Protein AF-0000000067837454 (afdb_homodimer)

Nearest PDB structures (foldseek):
  2ja3-assembly3_F  TM=5.832E-01  e=4.670E-01  Homo sapiens
  2ja3-assembly3_E  TM=5.713E-01  e=4.359E-01  Homo sapiens
  2ja3-assembly2_D  TM=5.853E-01  e=5.003E-01  Homo sapiens
  4noc-assembly1_A  TM=5.732E-01  e=1.144E+00  Kribbella flavida DSM 17836
  2ja3-assembly1_B  TM=4.450E-01  e=8.105E-01  Homo sapiens

pLDDT: mean 84.25, std 17.98, range [46.53, 98.88]

Sequence (170 aa):
MRTMAALEAKNRFGELLDTAQREPVMIEKHGRAVAVMLSAEEYKELEALKLASLRSEIRKGLDDIEAGRTVDGDEAFRALRERLAMRTMAALEAKNRFGELLDTAQREPVMIEKHGRAVAVMLSAEEYKELEALKLASLRSEIRKGLDDIEAGRTVDGDEAFRALRERLA

InterPro domains:
  IPR006442 Type II toxin-antitoxin system, antitoxin Phd/YefM [PF02604] (1-60)
  IPR036165 YefM-like superfamily [SSF143120] (1-76)
  IPR051405 phD/YefM antitoxin [PTHR33713] (1-77)

Secondary structure (DSSP, 8-state):
-EEEEHHHHHHTHHHHHHHHTTS-EEEEETTEEEEEEEEHHHHHHHHHHHHHHHHHHHHHHHHHHHHT-HHHHHHHHHHHHHHH-/-EEEEHHHHHHTHHHHHHHHTTS-EEEEETTEEEEEEEEHHHHHHHHHHHHHHHHHHHHHHHHHHHHT-HHHHHHHHHHHHHHH-

Structure (mmCIF, N/CA/C/O backbone):
data_AF-0000000067837454-model_v1
#
loop_
_entity.id
_entity.type
_entity.pdbx_description
1 polymer Antitoxin
#
loop_
_a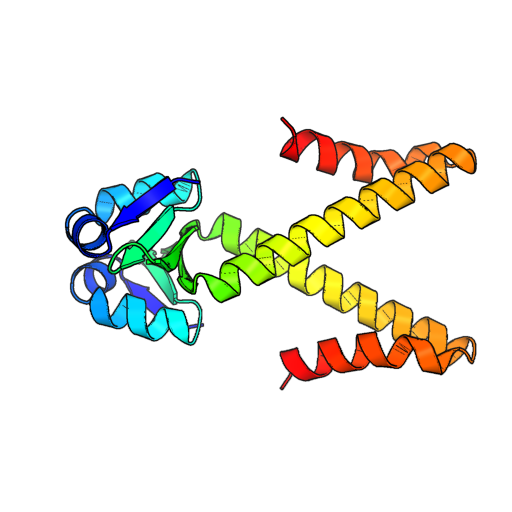tom_site.group_PDB
_atom_site.id
_atom_site.type_symbol
_atom_site.label_atom_id
_atom_site.label_alt_id
_atom_site.label_comp_id
_atom_site.label_asym_id
_atom_site.label_entity_id
_atom_site.label_seq_id
_atom_site.pdbx_PDB_ins_code
_atom_site.Cartn_x
_atom_site.Cartn_y
_atom_site.Cartn_z
_atom_site.occupancy
_atom_site.B_iso_or_equiv
_atom_site.auth_seq_id
_atom_site.auth_comp_id
_atom_site.auth_asym_id
_atom_site.auth_atom_id
_atom_site.pdbx_PDB_model_num
ATOM 1 N N . MET A 1 1 ? 5.395 -7.484 9.586 1 90.31 1 MET A N 1
ATOM 2 C CA . MET A 1 1 ? 5.277 -7.758 8.156 1 90.31 1 MET A CA 1
ATOM 3 C C . MET A 1 1 ? 5.895 -9.109 7.812 1 90.31 1 MET A C 1
ATOM 5 O O . MET A 1 1 ? 6.953 -9.469 8.336 1 90.31 1 MET A O 1
ATOM 9 N N . ARG A 1 2 ? 5.195 -9.898 6.965 1 96.19 2 ARG A N 1
ATOM 10 C CA . ARG A 1 2 ? 5.672 -11.195 6.504 1 96.19 2 ARG A CA 1
ATOM 11 C C . ARG A 1 2 ? 6.441 -11.062 5.191 1 96.19 2 ARG A C 1
ATOM 13 O O . ARG A 1 2 ? 6.168 -10.164 4.395 1 96.19 2 ARG A O 1
ATOM 20 N N . THR A 1 3 ? 7.43 -12.078 5.051 1 98.25 3 THR A N 1
ATOM 21 C CA . THR A 1 3 ? 8.219 -12.062 3.826 1 98.25 3 THR A CA 1
ATOM 22 C C . THR A 1 3 ? 8.188 -13.43 3.145 1 98.25 3 THR A C 1
ATOM 24 O O . THR A 1 3 ? 8.281 -14.461 3.809 1 98.25 3 THR A O 1
ATOM 27 N N . MET A 1 4 ? 8.047 -13.398 1.835 1 98.44 4 MET A N 1
ATOM 28 C CA . MET A 1 4 ? 8.094 -14.602 1.017 1 98.44 4 MET A CA 1
ATOM 29 C C . MET A 1 4 ? 9.008 -14.406 -0.19 1 98.44 4 MET A C 1
ATOM 31 O O . MET A 1 4 ? 9.031 -13.328 -0.785 1 98.44 4 MET A O 1
ATOM 35 N N . ALA A 1 5 ? 9.727 -15.484 -0.515 1 98.56 5 ALA A N 1
ATOM 36 C CA . ALA A 1 5 ? 10.414 -15.477 -1.804 1 98.56 5 ALA A CA 1
ATOM 37 C C . ALA A 1 5 ? 9.414 -15.508 -2.959 1 98.56 5 ALA A C 1
ATOM 39 O O . ALA A 1 5 ? 8.336 -16.094 -2.838 1 98.56 5 ALA A O 1
ATOM 40 N N . ALA A 1 6 ? 9.812 -14.883 -4.027 1 98.25 6 ALA A N 1
ATOM 41 C CA . ALA A 1 6 ? 8.93 -14.789 -5.188 1 98.25 6 ALA A CA 1
ATOM 42 C C . ALA A 1 6 ? 8.445 -16.172 -5.625 1 98.25 6 ALA A C 1
ATOM 44 O O . ALA A 1 6 ? 7.262 -16.344 -5.914 1 98.25 6 ALA A O 1
ATOM 45 N N . LEU A 1 7 ? 9.352 -17.156 -5.684 1 97.19 7 LEU A N 1
ATOM 46 C CA . LEU A 1 7 ? 9 -18.516 -6.109 1 97.19 7 LEU A CA 1
ATOM 47 C C . LEU A 1 7 ? 8.016 -19.141 -5.133 1 97.19 7 LEU A C 1
ATOM 49 O O . LEU A 1 7 ? 7.047 -19.797 -5.551 1 97.19 7 LEU A O 1
ATOM 53 N N . GLU A 1 8 ? 8.234 -18.984 -3.902 1 98.12 8 GLU A N 1
ATOM 54 C CA . GLU A 1 8 ? 7.324 -19.484 -2.877 1 98.12 8 GLU A CA 1
ATOM 55 C C . GLU A 1 8 ? 5.949 -18.828 -2.992 1 98.12 8 GLU A C 1
ATOM 57 O O . GLU A 1 8 ? 4.926 -19.516 -2.9 1 98.12 8 GLU A O 1
ATOM 62 N N . ALA A 1 9 ? 5.941 -17.562 -3.162 1 98.56 9 ALA A N 1
ATOM 63 C CA . ALA A 1 9 ? 4.699 -16.812 -3.309 1 98.56 9 ALA A CA 1
ATOM 64 C C . ALA A 1 9 ? 3.885 -17.312 -4.492 1 98.56 9 ALA A C 1
ATOM 66 O O . ALA A 1 9 ? 2.666 -17.484 -4.391 1 98.56 9 ALA A O 1
ATOM 67 N N . LYS A 1 10 ? 4.566 -17.5 -5.57 1 97.44 10 LYS A N 1
ATOM 68 C CA . LYS A 1 10 ? 3.924 -18.047 -6.762 1 97.44 10 LYS A CA 1
ATOM 69 C C . LYS A 1 10 ? 3.314 -19.422 -6.48 1 97.44 10 LYS A C 1
ATOM 71 O O . LYS A 1 10 ? 2.156 -19.672 -6.82 1 97.44 10 LYS A O 1
ATOM 76 N N . ASN A 1 11 ? 4.09 -20.266 -5.848 1 97.94 11 ASN A N 1
ATOM 77 C CA . ASN A 1 11 ? 3.686 -21.656 -5.637 1 97.94 11 ASN A CA 1
ATOM 78 C C . ASN A 1 11 ? 2.625 -21.766 -4.543 1 97.94 11 ASN A C 1
ATOM 80 O O . ASN A 1 11 ? 1.871 -22.734 -4.504 1 97.94 11 ASN A O 1
ATOM 84 N N . ARG A 1 12 ? 2.637 -20.828 -3.699 1 98.12 12 ARG A N 1
ATOM 85 C CA . ARG A 1 12 ? 1.666 -20.797 -2.609 1 98.12 12 ARG A CA 1
ATOM 86 C C . ARG A 1 12 ? 0.811 -19.531 -2.674 1 98.12 12 ARG A C 1
ATOM 88 O O . ARG A 1 12 ? 0.637 -18.844 -1.669 1 98.12 12 ARG A O 1
ATOM 95 N N . PHE A 1 13 ? 0.301 -19.312 -3.768 1 98.31 13 PHE A N 1
ATOM 96 C CA . PHE A 1 13 ? -0.398 -18.062 -4.043 1 98.31 13 PHE A CA 1
ATOM 97 C C . PHE A 1 13 ? -1.631 -17.922 -3.158 1 98.31 13 PHE A C 1
ATOM 99 O O . PHE A 1 13 ? -1.947 -16.828 -2.689 1 98.31 13 PHE A O 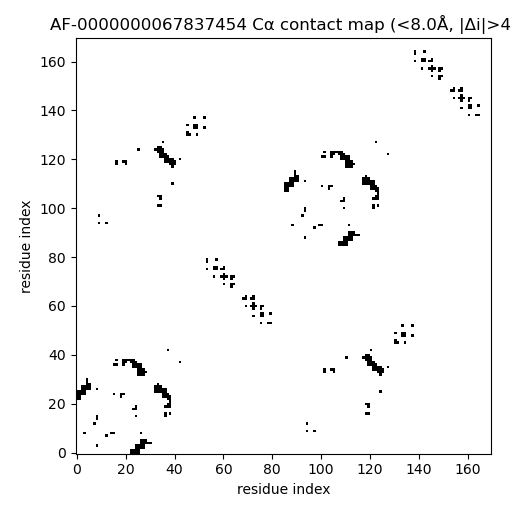1
ATOM 106 N N . GLY A 1 14 ? -2.338 -18.953 -2.996 1 97.88 14 GLY A N 1
ATOM 107 C CA . GLY A 1 14 ? -3.482 -18.922 -2.1 1 97.88 14 GLY A CA 1
ATOM 108 C C . GLY A 1 14 ? -3.123 -18.5 -0.69 1 97.88 14 GLY A C 1
ATOM 109 O O . GLY A 1 14 ? -3.82 -17.672 -0.089 1 97.88 14 GLY A O 1
ATOM 110 N N . GLU A 1 15 ? -2.094 -19.078 -0.174 1 98.25 15 GLU A N 1
ATOM 111 C CA . GLU A 1 15 ? -1.59 -18.703 1.144 1 98.25 15 GLU A CA 1
ATOM 112 C C . GLU A 1 15 ? -1.155 -17.25 1.173 1 98.25 15 GLU A C 1
ATOM 114 O O . GLU A 1 15 ? -1.406 -16.547 2.15 1 98.25 15 GLU A O 1
ATOM 119 N N . LEU A 1 16 ? -0.511 -16.828 0.109 1 98.62 16 LEU A N 1
ATOM 120 C CA . LEU A 1 16 ? -0.117 -15.43 -0.03 1 98.62 16 LEU A CA 1
ATOM 121 C C . LEU A 1 16 ? -1.326 -14.508 0.093 1 98.62 16 LEU A C 1
ATOM 123 O O . LEU A 1 16 ? -1.31 -13.555 0.876 1 98.62 16 LEU A O 1
ATOM 127 N N . LEU A 1 17 ? -2.34 -14.828 -0.628 1 98.56 17 LEU A N 1
ATOM 128 C CA . LEU A 1 17 ? -3.555 -14.023 -0.619 1 98.56 17 LEU A CA 1
ATOM 129 C C . LEU A 1 17 ? -4.191 -14.016 0.767 1 98.56 17 LEU A C 1
ATOM 131 O O . LEU A 1 17 ? -4.621 -12.961 1.251 1 98.56 17 LEU A O 1
ATOM 135 N N . ASP A 1 18 ? -4.223 -15.172 1.38 1 98.12 18 ASP A N 1
ATOM 136 C CA . ASP A 1 18 ? -4.82 -15.281 2.707 1 98.12 18 ASP A CA 1
ATOM 137 C C . ASP A 1 18 ? -4.043 -14.453 3.727 1 98.12 18 ASP A C 1
ATOM 139 O O . ASP A 1 18 ? -4.637 -13.727 4.523 1 98.12 18 ASP A O 1
ATOM 143 N N . THR A 1 19 ? -2.762 -14.562 3.707 1 98.5 19 THR A N 1
ATOM 144 C CA . THR A 1 19 ? -1.905 -13.828 4.637 1 98.5 19 THR A CA 1
ATOM 145 C C . THR A 1 19 ? -2.031 -12.328 4.418 1 98.5 19 THR A C 1
ATOM 147 O O . THR A 1 19 ? -2.082 -11.555 5.383 1 98.5 19 THR A O 1
ATOM 150 N N . ALA A 1 20 ? -2.154 -11.898 3.203 1 98.62 20 ALA A N 1
ATOM 151 C CA . ALA A 1 20 ? -2.24 -10.492 2.838 1 98.62 20 ALA A CA 1
ATOM 152 C C . ALA A 1 20 ? -3.502 -9.852 3.412 1 98.62 20 ALA A C 1
ATOM 154 O O . ALA A 1 20 ? -3.58 -8.625 3.541 1 98.62 20 ALA A O 1
ATOM 155 N N . GLN A 1 21 ? -4.523 -10.703 3.742 1 98.31 21 GLN A N 1
ATOM 156 C CA . GLN A 1 21 ? -5.746 -10.164 4.328 1 98.31 21 GLN A CA 1
ATOM 157 C C . GLN A 1 21 ? -5.508 -9.695 5.762 1 98.31 21 GLN A C 1
ATOM 159 O O . GLN A 1 21 ? -6.242 -8.844 6.27 1 98.31 21 GLN A O 1
ATOM 164 N N . ARG A 1 22 ? -4.5 -10.25 6.309 1 97.5 22 ARG A N 1
ATOM 165 C CA . ARG A 1 22 ? -4.266 -9.969 7.723 1 97.5 22 ARG A CA 1
ATOM 166 C C . ARG A 1 22 ? -3.121 -8.977 7.902 1 97.5 22 ARG A C 1
ATOM 168 O O . ARG A 1 22 ? -3.123 -8.188 8.852 1 97.5 22 ARG A O 1
ATOM 175 N N . GLU A 1 23 ? -2.162 -9.148 7.039 1 97.88 23 GLU A N 1
ATOM 176 C CA . GLU A 1 23 ? -0.999 -8.266 7.109 1 97.88 23 GLU A CA 1
ATOM 177 C C . GLU A 1 23 ? -0.298 -8.172 5.758 1 97.88 23 GLU A C 1
ATOM 179 O O . GLU A 1 23 ? -0.381 -9.094 4.941 1 97.88 23 GLU A O 1
ATOM 184 N N . PRO A 1 24 ? 0.434 -7.094 5.496 1 98.5 24 PRO A N 1
ATOM 185 C CA . PRO A 1 24 ? 1.218 -7.008 4.262 1 98.5 24 PRO A CA 1
ATOM 186 C C . PRO A 1 24 ? 2.271 -8.109 4.152 1 98.5 24 PRO A C 1
ATOM 188 O O . PRO A 1 2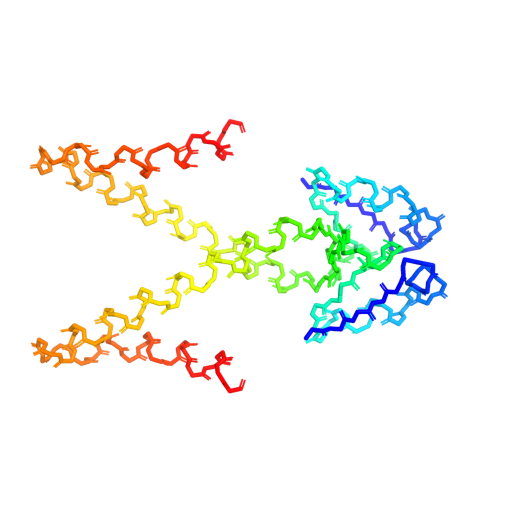4 ? 2.883 -8.484 5.156 1 98.5 24 PRO A O 1
ATOM 191 N N . VAL A 1 25 ? 2.445 -8.586 2.92 1 98.88 25 VAL A N 1
ATOM 192 C CA . VAL A 1 25 ? 3.463 -9.602 2.67 1 98.88 25 VAL A CA 1
ATOM 193 C C . VAL A 1 25 ? 4.496 -9.07 1.683 1 98.88 25 VAL A C 1
ATOM 195 O O . VAL A 1 25 ? 4.152 -8.68 0.565 1 98.88 25 VAL A O 1
ATOM 198 N N . MET A 1 26 ? 5.719 -9.078 2.123 1 98.88 26 MET A N 1
ATOM 199 C CA . MET A 1 26 ? 6.832 -8.656 1.272 1 98.88 26 MET A CA 1
ATOM 200 C C . MET A 1 26 ? 7.309 -9.812 0.394 1 98.88 26 MET A C 1
ATOM 202 O O . MET A 1 26 ? 7.531 -10.914 0.884 1 98.88 26 MET A O 1
ATOM 206 N N . ILE A 1 27 ? 7.371 -9.562 -0.835 1 98.81 27 ILE A N 1
ATOM 207 C CA . ILE A 1 27 ? 7.867 -10.539 -1.799 1 98.81 27 ILE A CA 1
ATOM 208 C C . ILE A 1 27 ? 9.312 -10.203 -2.17 1 98.81 27 ILE A C 1
ATOM 210 O O . ILE A 1 27 ? 9.617 -9.07 -2.549 1 98.81 27 ILE A O 1
ATOM 214 N N . GLU A 1 28 ? 10.164 -11.227 -2.125 1 98.75 28 GLU A N 1
ATOM 215 C CA . GLU A 1 28 ? 11.578 -11 -2.379 1 98.75 28 GLU A CA 1
ATOM 216 C C . GLU A 1 28 ? 12.07 -11.844 -3.555 1 98.75 28 GLU A C 1
ATOM 218 O O . GLU A 1 28 ? 11.594 -12.961 -3.768 1 98.75 28 GLU A O 1
ATOM 223 N N . LYS A 1 29 ? 12.977 -11.25 -4.34 1 97.81 29 LYS A N 1
ATOM 224 C CA . LYS A 1 29 ? 13.805 -11.953 -5.316 1 97.81 29 LYS A CA 1
ATOM 225 C C . LYS A 1 29 ? 15.289 -11.867 -4.949 1 97.81 29 LYS A C 1
ATOM 227 O O . LYS A 1 29 ? 15.82 -10.773 -4.773 1 97.81 29 LYS A O 1
ATOM 232 N N . HIS A 1 30 ? 15.891 -12.984 -4.773 1 96.25 30 HIS A N 1
ATOM 233 C CA . HIS A 1 30 ? 17.297 -13.055 -4.422 1 96.25 30 HIS A CA 1
ATOM 234 C C . HIS A 1 30 ? 17.594 -12.258 -3.152 1 96.25 30 HIS A C 1
ATOM 236 O O . HIS A 1 30 ? 18.562 -11.492 -3.1 1 96.25 30 HIS A O 1
ATOM 242 N N . GLY A 1 31 ? 16.641 -12.289 -2.281 1 95.62 31 GLY A N 1
ATOM 243 C CA . GLY A 1 31 ? 16.828 -11.688 -0.971 1 95.62 31 GLY A CA 1
ATOM 244 C C . GLY A 1 31 ? 16.547 -10.203 -0.947 1 95.62 31 GLY A C 1
ATOM 245 O O . GLY A 1 31 ? 16.75 -9.539 0.069 1 95.62 31 GLY A O 1
ATOM 246 N N . ARG A 1 32 ? 15.984 -9.727 -2.039 1 97.44 32 ARG A N 1
ATOM 247 C CA . ARG A 1 32 ? 15.664 -8.305 -2.125 1 97.44 32 ARG A CA 1
ATOM 248 C C . ARG A 1 32 ? 14.156 -8.086 -2.262 1 97.44 32 ARG A C 1
ATOM 250 O O . ARG A 1 32 ? 13.492 -8.789 -3.031 1 97.44 32 ARG A O 1
ATOM 257 N N . ALA A 1 33 ? 13.711 -7.156 -1.577 1 98.19 33 ALA A N 1
ATOM 258 C CA . ALA A 1 33 ? 12.289 -6.824 -1.644 1 98.19 33 ALA A CA 1
ATOM 259 C C . ALA A 1 33 ?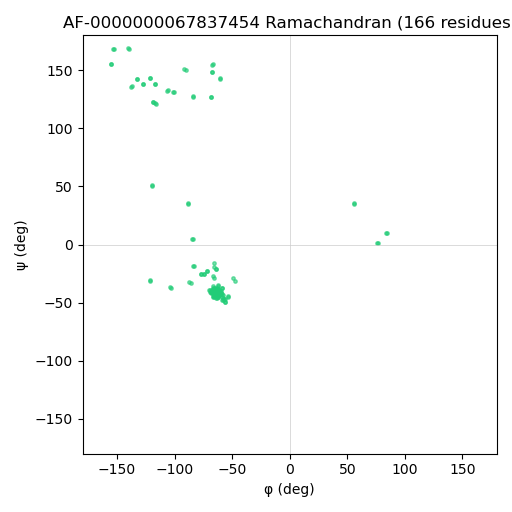 11.922 -6.246 -3.008 1 98.19 33 ALA A C 1
ATOM 261 O O . ALA A 1 33 ? 12.5 -5.246 -3.439 1 98.19 33 ALA A O 1
ATOM 262 N N . VAL A 1 34 ? 10.992 -6.789 -3.59 1 98.38 34 VAL A N 1
ATOM 263 C CA . VAL A 1 34 ? 10.648 -6.297 -4.922 1 98.38 34 VAL A CA 1
ATOM 264 C C . VAL A 1 34 ? 9.195 -5.82 -4.934 1 98.38 34 VAL A C 1
ATOM 266 O O . VAL A 1 34 ? 8.859 -4.871 -5.645 1 98.38 34 VAL A O 1
ATOM 269 N N . ALA A 1 35 ? 8.352 -6.449 -4.117 1 98.88 35 ALA A N 1
ATOM 270 C CA . ALA A 1 35 ? 6.93 -6.113 -4.145 1 98.88 35 ALA A CA 1
ATOM 271 C C . ALA A 1 35 ? 6.277 -6.387 -2.791 1 98.88 35 ALA A C 1
ATOM 273 O O . ALA A 1 35 ? 6.887 -7.008 -1.916 1 98.88 35 ALA A O 1
ATOM 274 N N . VAL A 1 36 ? 5.07 -5.906 -2.625 1 98.88 36 VAL A N 1
ATOM 275 C CA . VAL A 1 36 ? 4.258 -6.152 -1.435 1 98.88 36 VAL A CA 1
ATOM 276 C C . VAL A 1 36 ? 2.818 -6.449 -1.843 1 98.88 36 VAL A C 1
ATOM 278 O O . VAL A 1 36 ? 2.266 -5.785 -2.723 1 98.88 36 VAL A O 1
ATOM 281 N N . MET A 1 37 ? 2.293 -7.395 -1.236 1 98.88 37 MET A N 1
ATOM 282 C CA . MET A 1 37 ? 0.868 -7.688 -1.359 1 98.88 37 MET A CA 1
ATOM 283 C C . MET A 1 37 ? 0.12 -7.289 -0.091 1 98.88 37 MET A C 1
ATOM 285 O O . MET A 1 37 ? 0.551 -7.613 1.017 1 98.88 37 MET A O 1
ATOM 289 N N . LEU A 1 38 ? -0.929 -6.629 -0.232 1 98.5 38 LEU A N 1
ATOM 290 C CA . LEU A 1 38 ? -1.785 -6.312 0.905 1 98.5 38 LEU A CA 1
ATOM 291 C C . LEU A 1 38 ? -3.258 -6.438 0.528 1 98.5 38 LEU A C 1
ATOM 293 O O . LEU A 1 38 ? -3.592 -6.582 -0.65 1 98.5 38 LEU A O 1
ATOM 297 N N . SER A 1 39 ? -4.09 -6.406 1.486 1 98.75 39 SER A N 1
ATOM 298 C CA . SER A 1 39 ? -5.52 -6.504 1.218 1 98.75 39 SER A CA 1
ATOM 299 C C . SER A 1 39 ? -6.023 -5.281 0.457 1 98.75 39 SER A C 1
ATOM 301 O O . SER A 1 39 ? -5.453 -4.195 0.567 1 98.75 39 SER A O 1
ATOM 303 N N . ALA A 1 40 ? -7.047 -5.461 -0.224 1 98.56 40 ALA A N 1
ATOM 304 C CA . ALA A 1 40 ? -7.68 -4.344 -0.916 1 98.56 40 ALA A CA 1
ATOM 305 C C . ALA A 1 40 ? -8.102 -3.256 0.071 1 98.56 40 ALA A C 1
ATOM 307 O O . ALA A 1 40 ? -7.965 -2.064 -0.215 1 98.56 40 ALA A O 1
ATOM 308 N N . GLU A 1 41 ? -8.555 -3.643 1.182 1 97.62 41 GLU A N 1
ATOM 309 C CA . GLU A 1 41 ? -9.023 -2.709 2.201 1 97.62 41 GLU A CA 1
ATOM 310 C C . GLU A 1 41 ? -7.867 -1.873 2.75 1 97.62 41 GLU A C 1
ATOM 312 O O . GLU A 1 41 ? -7.98 -0.652 2.871 1 97.62 41 GLU A O 1
ATOM 317 N N . GLU A 1 42 ? -6.801 -2.533 3.02 1 96.94 42 GLU A N 1
ATOM 318 C CA . GLU A 1 42 ? -5.641 -1.808 3.535 1 96.94 42 GLU A CA 1
ATOM 319 C C . GLU A 1 42 ? -5.102 -0.826 2.498 1 96.94 42 GLU A C 1
ATOM 321 O O . GLU A 1 42 ? -4.711 0.292 2.84 1 96.94 42 GLU A O 1
ATOM 326 N N . TYR A 1 43 ? -5.121 -1.235 1.331 1 97.88 43 TYR A N 1
ATOM 327 C CA . TYR A 1 43 ? -4.66 -0.346 0.271 1 97.88 43 TYR A CA 1
ATOM 328 C C . TYR A 1 43 ? -5.547 0.889 0.169 1 97.88 43 TYR A C 1
ATOM 330 O O . TYR A 1 43 ? -5.047 2.008 0.032 1 97.88 43 TYR A O 1
ATOM 338 N N . LYS A 1 44 ? -6.754 0.683 0.241 1 96.56 44 LYS A N 1
ATOM 339 C CA . LYS A 1 44 ? -7.707 1.786 0.195 1 96.56 44 LYS A CA 1
ATOM 340 C C . LYS A 1 44 ? -7.449 2.781 1.323 1 96.56 44 LYS A C 1
ATOM 342 O O . LYS A 1 44 ? -7.508 3.994 1.113 1 96.56 44 LYS A O 1
ATOM 347 N N . GLU A 1 45 ? -7.203 2.24 2.447 1 94.31 45 GLU A N 1
ATOM 348 C CA . GLU A 1 45 ? -6.914 3.09 3.598 1 94.31 45 GLU A CA 1
ATOM 349 C C . GLU A 1 45 ? -5.641 3.9 3.379 1 94.31 45 GLU A C 1
ATOM 351 O O . GLU A 1 45 ? -5.594 5.094 3.691 1 94.31 45 GLU A O 1
ATOM 356 N N . LEU A 1 46 ? -4.664 3.297 2.873 1 94.94 46 LEU A N 1
ATOM 357 C CA . LEU A 1 46 ? -3.4 3.979 2.609 1 94.94 46 LEU A CA 1
ATOM 358 C C . LEU A 1 46 ? -3.578 5.055 1.544 1 94.94 46 LEU A C 1
ATOM 360 O O . LEU A 1 46 ? -3.033 6.156 1.67 1 94.94 46 LEU A O 1
ATOM 364 N N . GLU A 1 47 ? -4.285 4.664 0.569 1 93.94 47 GLU A N 1
ATOM 365 C CA . GLU A 1 47 ? -4.555 5.629 -0.495 1 93.94 47 GLU A CA 1
ATOM 366 C C . GLU A 1 47 ? -5.34 6.828 0.029 1 93.94 47 GLU A C 1
ATOM 368 O O . GLU A 1 47 ? -5.09 7.965 -0.373 1 93.94 47 GLU A O 1
ATOM 373 N N . ALA A 1 48 ? -6.281 6.57 0.879 1 92.5 48 ALA A N 1
ATOM 374 C CA . ALA A 1 48 ? -7.078 7.641 1.474 1 92.5 48 ALA A CA 1
ATOM 375 C C . ALA A 1 48 ? -6.203 8.602 2.273 1 92.5 48 ALA A C 1
ATOM 377 O O . ALA A 1 48 ? -6.41 9.812 2.244 1 92.5 48 ALA A O 1
ATOM 378 N N . LEU A 1 49 ? -5.293 8.023 2.953 1 89.44 49 LEU A N 1
ATOM 379 C CA . LEU A 1 49 ? -4.367 8.836 3.73 1 89.44 49 LEU A CA 1
ATOM 380 C C . LEU A 1 49 ? -3.512 9.711 2.816 1 89.44 49 LEU A C 1
ATOM 382 O O . LEU A 1 49 ? -3.266 10.875 3.117 1 89.44 49 LEU A O 1
ATOM 386 N N . LYS A 1 50 ? -3.074 9.117 1.764 1 89.19 50 LYS A N 1
ATOM 387 C CA . LYS A 1 50 ? -2.289 9.867 0.787 1 89.19 50 LYS A CA 1
ATOM 388 C C . LYS A 1 50 ? -3.086 11.039 0.228 1 89.19 50 LYS A C 1
ATOM 390 O O . LYS A 1 50 ? -2.578 12.164 0.146 1 89.19 50 LYS A O 1
ATOM 395 N N . LEU A 1 51 ? -4.316 10.852 -0.054 1 88.69 51 LEU A N 1
ATOM 396 C CA . LEU A 1 51 ? -5.176 11.891 -0.613 1 88.69 51 LEU A CA 1
ATOM 397 C C . LEU A 1 51 ? -5.441 12.984 0.412 1 88.69 51 LEU A C 1
ATOM 399 O O . LEU A 1 51 ? -5.426 14.172 0.076 1 88.69 51 LEU A O 1
ATOM 403 N N . ALA A 1 52 ? -5.645 12.539 1.566 1 85.06 52 ALA A N 1
ATOM 404 C CA . ALA A 1 52 ? -5.871 13.5 2.639 1 85.06 52 ALA A CA 1
ATOM 405 C C . ALA A 1 52 ? -4.656 14.406 2.834 1 85.06 52 ALA A C 1
ATOM 407 O O . ALA A 1 52 ? -4.793 15.609 3.045 1 85.06 52 ALA A O 1
ATOM 408 N N . SER A 1 53 ? -3.553 13.758 2.797 1 84.12 53 SER A N 1
ATOM 409 C CA . SER A 1 53 ? -2.316 14.523 2.941 1 84.12 53 SER A CA 1
ATOM 410 C C . SER A 1 53 ? -2.162 15.539 1.818 1 84.12 53 SER A C 1
ATOM 412 O O . SER A 1 53 ? -1.782 16.688 2.064 1 84.12 53 SER A O 1
ATOM 414 N N . LEU A 1 54 ? -2.486 15.148 0.7 1 82.69 54 LEU A N 1
ATOM 415 C CA . LEU A 1 54 ? -2.393 16.031 -0.46 1 82.69 54 LEU A CA 1
ATOM 416 C C . LEU A 1 54 ? -3.379 17.188 -0.345 1 82.69 54 LEU A C 1
ATOM 418 O O . LEU A 1 54 ? -3.043 18.328 -0.669 1 82.69 54 LEU A O 1
ATOM 422 N N . ARG A 1 55 ? -4.508 16.875 0.094 1 84.75 55 ARG A N 1
ATOM 423 C CA . ARG A 1 55 ? -5.531 17.891 0.282 1 84.75 55 ARG A CA 1
ATOM 424 C C . ARG A 1 55 ? -5.098 18.922 1.322 1 84.75 55 ARG A C 1
ATOM 426 O O . ARG A 1 55 ? -5.301 20.125 1.14 1 84.75 55 ARG A O 1
ATOM 433 N N . SER A 1 56 ? -4.559 18.438 2.354 1 82.5 56 SER A N 1
ATOM 434 C CA . SER A 1 56 ? -4.07 19.312 3.408 1 82.5 56 SER A CA 1
ATOM 435 C C . SER A 1 56 ? -2.961 20.219 2.893 1 82.5 56 SER A C 1
ATOM 437 O O . SER A 1 56 ? -2.92 21.406 3.227 1 82.5 56 SER A O 1
ATOM 439 N N . GLU A 1 57 ? -2.133 19.656 2.105 1 76.81 57 GLU A N 1
ATOM 440 C CA . GLU A 1 57 ? -1.044 20.438 1.528 1 76.81 57 GLU A CA 1
ATOM 441 C C . GLU A 1 57 ? -1.575 21.516 0.59 1 76.81 57 GLU A C 1
ATOM 443 O O . GLU A 1 57 ? -1.065 22.641 0.574 1 76.81 57 GLU A O 1
ATOM 448 N N . ILE A 1 58 ? -2.541 21.156 -0.128 1 80.94 58 ILE A N 1
ATOM 449 C CA . ILE A 1 58 ? -3.152 22.094 -1.055 1 80.94 58 ILE A CA 1
ATOM 450 C C . ILE A 1 58 ? -3.822 23.219 -0.273 1 80.94 58 ILE A C 1
ATOM 452 O O . ILE A 1 58 ? -3.652 24.406 -0.602 1 80.94 58 ILE A O 1
ATOM 456 N N . ARG A 1 59 ? -4.539 22.891 0.762 1 80.69 59 ARG A N 1
ATOM 457 C CA . ARG A 1 59 ? -5.215 23.875 1.598 1 80.69 59 ARG A CA 1
ATOM 458 C C . ARG A 1 59 ? -4.211 24.828 2.244 1 80.69 59 ARG A C 1
ATOM 460 O O . ARG A 1 59 ? -4.426 26.047 2.273 1 80.69 59 ARG A O 1
ATOM 467 N N . LYS A 1 60 ? -3.176 24.312 2.721 1 76.81 60 LYS A N 1
ATOM 468 C CA . LYS A 1 60 ? -2.125 25.141 3.316 1 76.81 60 LYS A CA 1
ATOM 469 C C . LYS A 1 60 ? -1.525 26.094 2.289 1 76.81 60 LYS A C 1
ATOM 471 O O . LYS A 1 60 ? -1.254 27.25 2.6 1 76.81 60 LYS A O 1
ATOM 476 N N . GLY A 1 61 ? -1.342 25.516 1.151 1 70.25 61 GLY A N 1
ATOM 477 C CA . GLY A 1 61 ? -0.837 26.359 0.079 1 70.25 61 GLY A CA 1
ATOM 478 C C . GLY A 1 61 ? -1.772 27.5 -0.273 1 70.25 61 GLY A C 1
ATOM 479 O O . GLY A 1 61 ? -1.328 28.641 -0.482 1 70.25 61 GLY A O 1
ATOM 480 N N . LEU A 1 62 ? -2.992 27.203 -0.313 1 76.5 62 LEU A N 1
ATOM 481 C CA . LEU A 1 62 ? -3.996 28.219 -0.606 1 76.5 62 LEU A CA 1
ATOM 482 C C . LEU A 1 62 ? -4.043 29.281 0.498 1 76.5 62 LEU A C 1
ATOM 484 O O . LEU A 1 62 ? -4.137 30.469 0.217 1 76.5 62 LEU A O 1
ATOM 488 N N . ASP A 1 63 ? -3.982 28.859 1.76 1 75.75 63 ASP A N 1
ATOM 489 C CA . ASP A 1 63 ? -3.967 29.75 2.908 1 75.75 63 ASP A CA 1
ATOM 490 C C . ASP A 1 63 ? -2.727 30.641 2.893 1 75.75 63 ASP A C 1
ATOM 492 O O . ASP A 1 63 ? -2.803 31.828 3.205 1 75.75 63 ASP A O 1
ATOM 496 N N . ASP A 1 64 ? -1.6 30.094 2.496 1 69.56 64 ASP A N 1
ATOM 497 C CA . ASP A 1 64 ? -0.351 30.844 2.434 1 69.56 64 ASP A CA 1
ATOM 498 C C . ASP A 1 64 ? -0.405 31.906 1.339 1 69.56 64 ASP A C 1
ATOM 500 O O . ASP A 1 64 ? 0.091 33.031 1.523 1 69.56 64 ASP A O 1
ATOM 504 N N . ILE A 1 65 ? -0.943 31.547 0.232 1 72.06 65 ILE A N 1
ATOM 505 C CA . ILE A 1 65 ? -1.103 32.5 -0.871 1 72.06 65 ILE A CA 1
ATOM 506 C C . ILE A 1 65 ? -1.99 33.656 -0.431 1 72.06 65 ILE A C 1
ATOM 508 O O . ILE A 1 65 ? -1.672 34.812 -0.687 1 72.06 65 ILE A O 1
ATOM 512 N N . GLU A 1 66 ? -3.01 33.344 0.241 1 75.69 66 GLU A N 1
ATOM 513 C CA . GLU A 1 66 ? -3.924 34.375 0.739 1 75.69 66 GLU A CA 1
ATOM 514 C C . GLU A 1 66 ? -3.25 35.25 1.788 1 75.69 66 GLU A C 1
ATOM 516 O O . GLU A 1 66 ? -3.471 36.469 1.823 1 75.69 66 GLU A O 1
ATOM 521 N N . ALA A 1 67 ? -2.385 34.594 2.602 1 79.56 67 ALA A N 1
ATOM 522 C CA . ALA A 1 67 ? -1.697 35.344 3.658 1 79.56 67 ALA A CA 1
ATOM 523 C C . ALA A 1 67 ? -0.44 36.031 3.125 1 79.56 67 ALA A C 1
ATOM 525 O O . ALA A 1 67 ? 0.212 36.781 3.84 1 79.56 67 ALA A O 1
ATOM 526 N N . GLY A 1 68 ? -0.197 35.938 1.789 1 65.56 68 GLY A N 1
ATOM 527 C CA . GLY A 1 68 ? 0.988 36.531 1.207 1 65.56 68 GLY A CA 1
ATOM 528 C C . GLY A 1 68 ? 2.258 35.75 1.479 1 65.56 68 GLY A C 1
ATOM 529 O O . GLY A 1 68 ? 3.363 36.281 1.306 1 65.56 68 GLY A O 1
ATOM 530 N N . ARG A 1 69 ? 2.211 34.562 2.197 1 60.88 69 ARG A N 1
ATOM 531 C CA . ARG A 1 69 ? 3.348 33.75 2.576 1 60.88 69 ARG A CA 1
ATOM 532 C C . ARG A 1 69 ? 3.686 32.719 1.478 1 60.88 69 ARG A C 1
ATOM 534 O O . ARG A 1 69 ? 3.262 31.578 1.533 1 60.88 69 ARG A O 1
ATOM 541 N N . THR A 1 70 ? 3.586 32.875 0.185 1 58.47 70 THR A N 1
ATOM 542 C CA . THR A 1 70 ? 3.674 32.062 -1.02 1 58.47 70 THR A CA 1
ATOM 543 C C . THR A 1 70 ? 4.914 31.172 -0.979 1 58.47 70 THR A C 1
ATOM 545 O O . THR A 1 70 ? 4.895 30.062 -1.495 1 58.47 70 THR A O 1
ATOM 548 N N . VAL A 1 71 ? 5.984 31.562 -0.369 1 54.03 71 VAL A N 1
ATOM 549 C CA . VAL A 1 71 ? 7.234 30.859 -0.601 1 54.03 71 VAL A CA 1
ATOM 550 C C . VAL A 1 71 ? 7.117 29.422 -0.075 1 54.03 71 VAL A C 1
ATOM 552 O O . VAL A 1 71 ? 7.605 28.484 -0.705 1 54.03 71 VAL A O 1
ATOM 555 N N . ASP A 1 72 ? 6.613 29.328 0.987 1 50.81 72 ASP A N 1
ATOM 556 C CA . ASP A 1 72 ? 6.637 28.016 1.61 1 50.81 72 ASP A CA 1
ATOM 557 C C . ASP A 1 72 ? 5.586 27.094 0.99 1 50.81 72 ASP A C 1
ATOM 559 O O . ASP A 1 72 ? 5.773 25.875 0.936 1 50.81 72 ASP A O 1
ATOM 563 N N . GLY A 1 73 ? 4.551 27.5 0.434 1 52.75 73 GLY A N 1
ATOM 564 C CA . GLY A 1 73 ? 3.467 26.781 -0.217 1 52.75 73 GLY A CA 1
ATOM 565 C C . GLY A 1 73 ? 3.902 26.062 -1.482 1 52.75 73 GLY A C 1
ATOM 566 O O . GLY A 1 73 ? 3.189 25.203 -1.989 1 52.75 73 GLY A O 1
ATOM 567 N N . ASP A 1 74 ? 5 26.391 -1.982 1 52.41 74 ASP A N 1
ATOM 568 C CA . ASP A 1 74 ? 5.527 25.844 -3.227 1 52.41 74 ASP A CA 1
ATOM 569 C C . ASP A 1 74 ? 5.75 24.328 -3.107 1 52.41 74 ASP A C 1
ATOM 571 O O . ASP A 1 74 ? 5.527 23.594 -4.066 1 52.41 74 ASP A O 1
ATOM 575 N N . GLU A 1 75 ? 6.102 23.984 -2.021 1 51.69 75 GLU A N 1
ATOM 576 C CA . GLU A 1 75 ? 6.367 22.562 -1.903 1 51.69 75 GLU A CA 1
ATOM 577 C C . GLU A 1 75 ? 5.078 21.75 -1.979 1 51.69 75 GLU A C 1
ATOM 579 O O . GLU A 1 75 ? 5.043 20.688 -2.596 1 51.69 75 GLU A O 1
ATOM 584 N N . ALA A 1 76 ? 4.031 22.281 -1.351 1 52.59 76 ALA A N 1
ATOM 585 C CA . ALA A 1 76 ? 2.744 21.594 -1.431 1 52.59 76 ALA A CA 1
ATOM 586 C C . ALA A 1 76 ? 2.223 21.562 -2.863 1 52.59 76 ALA A C 1
ATOM 588 O O . ALA A 1 76 ? 1.692 20.547 -3.32 1 52.59 76 ALA A O 1
ATOM 589 N N . PHE A 1 77 ? 2.395 22.625 -3.582 1 53.66 77 PHE A N 1
ATOM 590 C CA . PHE A 1 77 ? 1.953 22.703 -4.969 1 53.66 77 PHE A CA 1
ATOM 591 C C . PHE A 1 77 ? 2.725 21.719 -5.84 1 53.66 77 PHE A C 1
ATOM 593 O O . PHE A 1 77 ? 2.148 21.078 -6.719 1 53.66 77 PHE A O 1
ATOM 600 N N . ARG A 1 78 ? 3.986 21.594 -5.594 1 51.38 78 ARG A N 1
ATOM 601 C CA . ARG A 1 78 ? 4.805 20.672 -6.363 1 51.38 78 ARG A CA 1
ATOM 602 C C . ARG A 1 78 ? 4.324 19.234 -6.176 1 51.38 78 ARG A C 1
ATOM 604 O O . ARG A 1 78 ? 4.23 18.469 -7.141 1 51.38 78 ARG A O 1
ATOM 611 N N . ALA A 1 79 ? 3.961 18.844 -5.039 1 47.66 79 ALA A N 1
ATOM 612 C CA . ALA A 1 79 ? 3.484 17.484 -4.746 1 47.66 79 ALA A CA 1
ATOM 613 C C . ALA A 1 79 ? 2.168 17.203 -5.465 1 47.66 79 ALA A C 1
ATOM 615 O O . ALA A 1 79 ? 1.965 16.109 -5.992 1 47.66 79 ALA A O 1
ATOM 616 N N . LEU A 1 80 ? 1.276 18.188 -5.562 1 54.06 80 LEU A N 1
ATOM 617 C CA . LEU A 1 80 ? 0.007 18.047 -6.273 1 54.06 80 LEU A CA 1
ATOM 618 C C . LEU A 1 80 ? 0.236 17.891 -7.77 1 54.06 80 LEU A C 1
ATOM 620 O O . LEU A 1 80 ? -0.416 17.062 -8.422 1 54.06 80 LEU A O 1
ATOM 624 N N . ARG A 1 81 ? 1.164 18.594 -8.289 1 52.12 81 ARG A N 1
ATOM 625 C CA . ARG A 1 81 ? 1.461 18.562 -9.711 1 52.12 81 ARG A CA 1
ATOM 626 C C . ARG A 1 81 ? 2.014 17.203 -10.125 1 52.12 81 ARG A C 1
ATOM 628 O O . ARG A 1 81 ? 1.682 16.688 -11.195 1 52.12 81 ARG A O 1
ATOM 635 N N . GLU A 1 82 ? 2.818 16.609 -9.414 1 49.12 82 GLU A N 1
ATOM 636 C CA . GLU A 1 82 ? 3.438 15.32 -9.695 1 49.12 82 GLU A CA 1
ATOM 637 C C . GLU A 1 82 ? 2.402 14.195 -9.703 1 49.12 82 GLU A C 1
ATOM 639 O O . GLU A 1 82 ? 2.541 13.219 -10.445 1 49.12 82 GLU A O 1
ATOM 644 N N . ARG A 1 83 ? 1.395 14.367 -8.977 1 46.53 83 ARG A N 1
ATOM 645 C CA . ARG A 1 83 ? 0.344 13.359 -8.914 1 46.53 83 ARG A CA 1
ATOM 646 C C . ARG A 1 83 ? -0.676 13.555 -10.031 1 46.53 83 ARG A C 1
ATOM 648 O O . ARG A 1 83 ? -1.282 12.594 -10.508 1 46.53 83 ARG A O 1
ATOM 655 N N . LEU A 1 84 ? -0.853 14.836 -10.359 1 46.84 84 LEU A N 1
ATOM 656 C CA . LEU A 1 84 ? -1.812 15.164 -11.414 1 46.84 84 LEU A CA 1
ATOM 657 C C . LEU A 1 84 ? -1.179 15.016 -12.789 1 46.84 84 LEU A C 1
ATOM 659 O O . LEU A 1 84 ? -1.886 14.867 -13.789 1 46.84 84 LEU A O 1
ATOM 663 N N . ALA A 1 85 ? 0.081 15.008 -12.828 1 51.75 85 ALA A N 1
ATOM 664 C CA . ALA A 1 85 ? 0.714 14.781 -14.117 1 51.75 85 ALA A CA 1
ATOM 665 C C . ALA A 1 85 ? 0.769 13.289 -14.445 1 51.75 85 ALA A C 1
ATOM 667 O O . ALA A 1 85 ? 0.799 12.453 -13.547 1 51.75 85 ALA A O 1
ATOM 668 N N . MET B 1 1 ? -5.043 2.111 -12.438 1 90.38 1 MET B N 1
ATOM 669 C CA . MET B 1 1 ? -4.762 0.865 -11.734 1 90.38 1 MET B CA 1
ATOM 670 C C . MET B 1 1 ? -5.168 -0.34 -12.578 1 90.38 1 MET B C 1
ATOM 672 O O . MET B 1 1 ? -6.215 -0.325 -13.227 1 90.38 1 MET B O 1
ATOM 676 N N . ARG B 1 2 ? -4.285 -1.369 -12.617 1 96.12 2 ARG B N 1
ATOM 677 C CA . ARG B 1 2 ? -4.551 -2.605 -13.344 1 96.12 2 ARG B CA 1
ATOM 678 C C . ARG B 1 2 ? -5.246 -3.627 -12.453 1 96.12 2 ARG B C 1
ATOM 680 O O . ARG B 1 2 ? -5.031 -3.646 -11.242 1 96.12 2 ARG B O 1
ATOM 687 N N . THR B 1 3 ? -6.094 -4.496 -13.195 1 98.25 3 THR B N 1
ATOM 688 C CA . THR B 1 3 ? -6.805 -5.531 -12.445 1 98.25 3 THR B CA 1
ATOM 689 C C . THR B 1 3 ? -6.555 -6.906 -13.062 1 98.25 3 THR B C 1
ATOM 691 O O . THR B 1 3 ? -6.559 -7.055 -14.281 1 98.25 3 THR B O 1
ATOM 694 N N . MET B 1 4 ? -6.348 -7.879 -12.195 1 98.44 4 MET B N 1
ATOM 695 C CA . MET B 1 4 ? -6.191 -9.266 -12.602 1 98.44 4 MET B CA 1
ATOM 696 C C . MET B 1 4 ? -7.043 -10.195 -11.742 1 98.44 4 MET B C 1
ATOM 698 O O . MET B 1 4 ? -7.172 -9.977 -10.531 1 98.44 4 MET B O 1
ATOM 702 N N . ALA B 1 5 ? -7.602 -11.211 -12.406 1 98.56 5 ALA B N 1
ATOM 703 C CA . ALA B 1 5 ? -8.203 -12.281 -11.617 1 98.56 5 ALA B CA 1
ATOM 704 C C . ALA B 1 5 ? -7.145 -13.062 -10.852 1 98.56 5 ALA B C 1
ATOM 706 O O . ALA B 1 5 ? -6.008 -13.203 -11.32 1 98.56 5 ALA B O 1
ATOM 707 N N . ALA B 1 6 ? -7.555 -13.547 -9.703 1 98.25 6 ALA B N 1
ATOM 708 C CA . ALA B 1 6 ? -6.621 -14.266 -8.844 1 98.25 6 ALA B CA 1
ATOM 709 C C . ALA B 1 6 ? -5.941 -15.406 -9.594 1 98.25 6 ALA B C 1
ATOM 711 O O . ALA B 1 6 ? -4.727 -15.594 -9.484 1 98.25 6 ALA B O 1
ATOM 712 N N . LEU B 1 7 ? -6.707 -16.203 -10.383 1 97.12 7 LEU B N 1
ATOM 713 C CA . LEU B 1 7 ? -6.16 -17.328 -11.133 1 97.12 7 LEU B CA 1
ATOM 714 C C . LEU B 1 7 ? -5.164 -16.844 -12.188 1 97.12 7 LEU B C 1
ATOM 716 O O . LEU B 1 7 ? -4.102 -17.453 -12.359 1 97.12 7 LEU B O 1
ATOM 720 N N . GLU B 1 8 ? -5.48 -15.82 -12.852 1 98.12 8 GLU B N 1
ATOM 721 C CA . GLU B 1 8 ? -4.582 -15.234 -13.836 1 98.12 8 GLU B CA 1
ATOM 722 C C . GLU B 1 8 ? -3.295 -14.742 -13.18 1 98.12 8 GLU B C 1
ATOM 724 O O . GLU B 1 8 ? -2.201 -14.961 -13.703 1 98.12 8 GLU B O 1
ATOM 729 N N . ALA B 1 9 ? -3.43 -14.07 -12.094 1 98.56 9 ALA B N 1
ATOM 730 C CA . ALA B 1 9 ? -2.287 -13.555 -11.352 1 98.56 9 ALA B CA 1
ATOM 731 C C . ALA B 1 9 ? -1.345 -14.68 -10.938 1 98.56 9 ALA B C 1
ATOM 733 O O . ALA B 1 9 ? -0.125 -14.562 -11.062 1 98.56 9 ALA B O 1
ATOM 734 N N . LYS B 1 10 ? -1.933 -15.711 -10.43 1 97.38 10 LYS B N 1
ATOM 735 C CA . LYS B 1 10 ? -1.156 -16.891 -10.055 1 97.38 10 LYS B CA 1
ATOM 736 C C . LYS B 1 10 ? -0.396 -17.453 -11.25 1 97.38 10 LYS B C 1
ATOM 738 O O . LYS B 1 10 ? 0.804 -17.719 -11.156 1 97.38 10 LYS B O 1
ATOM 743 N N . ASN B 1 11 ? -1.103 -17.594 -12.344 1 97.94 11 ASN B N 1
ATOM 744 C CA . ASN B 1 11 ? -0.541 -18.25 -13.523 1 97.94 11 ASN B CA 1
ATOM 745 C C . ASN B 1 11 ? 0.459 -17.344 -14.242 1 97.94 11 ASN B C 1
ATOM 747 O O . ASN B 1 11 ? 1.327 -17.828 -14.969 1 97.94 11 ASN B O 1
ATOM 751 N N . ARG B 1 12 ? 0.289 -16.109 -14.062 1 98.12 12 ARG B N 1
ATOM 752 C CA . ARG B 1 12 ? 1.182 -15.133 -14.672 1 98.12 12 ARG B CA 1
ATOM 753 C C . ARG B 1 12 ? 1.873 -14.281 -13.609 1 98.12 12 ARG B C 1
ATOM 755 O O . ARG B 1 12 ? 1.899 -13.055 -13.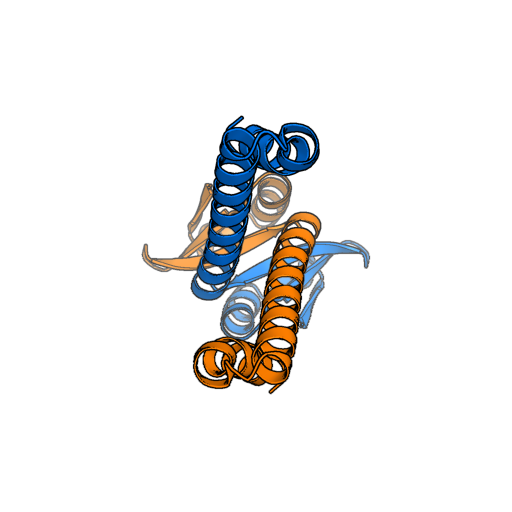711 1 98.12 12 ARG B O 1
ATOM 762 N N . PHE B 1 13 ? 2.412 -14.914 -12.703 1 98.31 13 PHE B N 1
ATOM 763 C CA . PHE B 1 13 ? 2.965 -14.25 -11.523 1 98.31 13 PHE B CA 1
ATOM 764 C C . PHE B 1 13 ? 4.113 -13.328 -11.914 1 98.31 13 PHE B C 1
ATOM 766 O O . PHE B 1 13 ? 4.258 -12.242 -11.352 1 98.31 13 PHE B O 1
ATOM 773 N N . GLY B 1 14 ? 4.941 -13.758 -12.781 1 97.94 14 GLY B N 1
ATOM 774 C CA . GLY B 1 14 ? 6.016 -12.898 -13.25 1 97.94 14 GLY B CA 1
ATOM 775 C C . GLY B 1 14 ? 5.52 -11.586 -13.844 1 97.94 14 GLY B C 1
ATOM 776 O O . GLY B 1 14 ? 6.07 -10.523 -13.555 1 97.94 14 GLY B O 1
ATOM 777 N N . GLU B 1 15 ? 4.539 -11.703 -14.688 1 98.25 15 GLU B N 1
ATOM 778 C CA . GLU B 1 15 ? 3.914 -10.516 -15.266 1 98.25 15 GLU B CA 1
ATOM 779 C C . GLU B 1 15 ? 3.297 -9.633 -14.188 1 98.25 15 GLU B C 1
ATOM 781 O O . GLU B 1 15 ? 3.396 -8.406 -14.25 1 98.25 15 GLU B O 1
ATOM 786 N N . LEU B 1 16 ? 2.668 -10.273 -13.219 1 98.56 16 LEU B N 1
ATOM 787 C CA . LEU B 1 16 ? 2.109 -9.555 -12.078 1 98.56 16 LEU B CA 1
ATOM 788 C C . LEU B 1 16 ? 3.184 -8.727 -11.383 1 98.56 16 LEU B C 1
ATOM 790 O O . LEU B 1 16 ? 3 -7.531 -11.148 1 98.56 16 LEU B O 1
ATOM 794 N N . LEU B 1 17 ? 4.281 -9.359 -11.102 1 98.56 17 LEU B N 1
ATOM 795 C CA . LEU B 1 17 ? 5.379 -8.695 -10.414 1 98.56 17 LEU B CA 1
ATOM 796 C C . LEU B 1 17 ? 5.926 -7.539 -11.258 1 98.56 17 LEU B C 1
ATOM 798 O O . LEU B 1 17 ? 6.188 -6.453 -10.727 1 98.56 17 LEU B O 1
ATOM 802 N N . ASP B 1 18 ? 6.059 -7.781 -12.531 1 98.12 18 ASP B N 1
ATOM 803 C CA . ASP B 1 18 ? 6.582 -6.75 -13.422 1 98.12 18 ASP B CA 1
ATOM 804 C C . ASP B 1 18 ? 5.648 -5.547 -13.477 1 98.12 18 ASP B C 1
ATOM 806 O O . ASP B 1 18 ? 6.098 -4.402 -13.391 1 98.12 18 ASP B O 1
ATOM 810 N N . THR B 1 19 ? 4.395 -5.785 -13.625 1 98.5 19 THR B N 1
ATOM 811 C CA . THR B 1 19 ? 3.4 -4.723 -13.703 1 98.5 19 THR B CA 1
ATOM 812 C C . THR B 1 19 ? 3.348 -3.936 -12.398 1 98.5 19 THR B C 1
ATOM 814 O O . THR B 1 19 ? 3.242 -2.707 -12.414 1 98.5 19 THR B O 1
ATOM 817 N N . ALA B 1 20 ? 3.486 -4.602 -11.297 1 98.62 20 ALA B N 1
ATOM 818 C CA . ALA B 1 20 ? 3.416 -3.99 -9.969 1 98.62 20 ALA B CA 1
ATOM 819 C C . ALA B 1 20 ? 4.551 -2.988 -9.766 1 98.62 20 ALA B C 1
ATOM 821 O O . ALA B 1 20 ? 4.465 -2.113 -8.898 1 98.62 20 ALA B O 1
ATOM 822 N N . GLN B 1 21 ? 5.648 -3.139 -10.578 1 98.31 21 GLN B N 1
ATOM 823 C CA . GLN B 1 21 ? 6.754 -2.195 -10.461 1 98.31 21 GLN B CA 1
ATOM 824 C C . GLN B 1 21 ? 6.375 -0.828 -11.023 1 98.31 21 GLN B C 1
ATOM 826 O O . GLN B 1 21 ? 6.961 0.189 -10.648 1 98.31 21 GLN B O 1
ATOM 831 N N . ARG B 1 22 ? 5.418 -0.877 -11.859 1 97.5 22 ARG B N 1
ATOM 832 C CA . ARG B 1 22 ? 5.062 0.355 -12.555 1 97.5 22 ARG B CA 1
ATOM 833 C C . ARG B 1 22 ? 3.799 0.972 -11.969 1 97.5 22 ARG B C 1
ATOM 835 O O . ARG B 1 22 ? 3.646 2.195 -11.953 1 97.5 22 ARG B O 1
ATOM 842 N N . GLU B 1 23 ? 2.918 0.09 -11.609 1 97.88 23 GLU B N 1
ATOM 843 C CA . GLU B 1 23 ? 1.652 0.545 -11.039 1 97.88 23 GLU B CA 1
ATOM 844 C C . GLU B 1 23 ? 1.027 -0.528 -10.156 1 97.88 23 GLU B C 1
ATOM 846 O O . GLU B 1 23 ? 1.272 -1.721 -10.352 1 97.88 23 GLU B O 1
ATOM 851 N N . PRO B 1 24 ? 0.181 -0.146 -9.203 1 98.5 24 PRO B N 1
ATOM 852 C CA . PRO B 1 24 ? -0.533 -1.145 -8.406 1 98.5 24 PRO B CA 1
ATOM 853 C C . PRO B 1 24 ? -1.428 -2.049 -9.25 1 98.5 24 PRO B C 1
ATOM 855 O O . PRO B 1 24 ? -2.043 -1.586 -10.211 1 98.5 24 PRO B O 1
ATOM 858 N N . VAL B 1 25 ? -1.469 -3.318 -8.844 1 98.88 25 VAL B N 1
ATOM 859 C CA . VAL B 1 25 ? -2.332 -4.273 -9.531 1 98.88 25 VAL B CA 1
ATOM 860 C C . VAL B 1 25 ? -3.367 -4.828 -8.555 1 98.88 25 VAL B C 1
ATOM 862 O O . VAL B 1 25 ? -3.01 -5.398 -7.52 1 98.88 25 VAL B O 1
ATOM 865 N N . MET B 1 26 ? -4.609 -4.652 -8.906 1 98.88 26 MET B N 1
ATOM 866 C CA . MET B 1 26 ? -5.711 -5.184 -8.109 1 98.88 26 MET B CA 1
ATOM 867 C C . MET B 1 26 ? -5.984 -6.645 -8.469 1 98.88 26 MET B C 1
ATOM 869 O O . MET B 1 26 ? -6.102 -6.988 -9.641 1 98.88 26 MET B O 1
ATOM 873 N N . ILE B 1 27 ? -6.004 -7.434 -7.5 1 98.81 27 ILE B N 1
ATOM 874 C CA . ILE B 1 27 ? -6.312 -8.852 -7.668 1 98.81 27 ILE B CA 1
ATOM 875 C C . ILE B 1 27 ? -7.762 -9.117 -7.258 1 98.81 27 ILE B C 1
ATOM 877 O O . ILE B 1 27 ? -8.18 -8.734 -6.164 1 98.81 27 ILE B O 1
ATOM 881 N N . GLU B 1 28 ? -8.469 -9.828 -8.125 1 98.75 28 GLU B N 1
ATOM 882 C CA . GLU B 1 28 ? -9.891 -10.062 -7.879 1 98.75 28 GLU B CA 1
ATOM 883 C C . GLU B 1 28 ? -10.195 -11.555 -7.805 1 98.75 28 GLU B C 1
ATOM 885 O O . GLU B 1 28 ? -9.57 -12.359 -8.5 1 98.75 28 GLU B O 1
ATOM 890 N N . LYS B 1 29 ? -11.133 -11.906 -6.902 1 97.81 29 LYS B N 1
ATOM 891 C CA . LYS B 1 29 ? -11.797 -13.203 -6.871 1 97.81 29 LYS B CA 1
ATOM 892 C C . LYS B 1 29 ? -13.297 -13.055 -7.117 1 97.81 29 LYS B C 1
ATOM 894 O O . LYS B 1 29 ? -13.977 -12.305 -6.41 1 97.81 29 LYS B O 1
ATOM 899 N N . HIS B 1 30 ? -13.766 -13.703 -8.125 1 96.19 30 HIS B N 1
ATOM 900 C CA . HIS B 1 30 ? -15.18 -13.648 -8.477 1 96.19 30 HIS B CA 1
ATOM 901 C C . HIS B 1 30 ? -15.641 -12.211 -8.688 1 96.19 30 HIS B C 1
ATOM 903 O O . HIS B 1 30 ? -16.703 -11.82 -8.195 1 96.19 30 HIS B O 1
ATOM 909 N N . GLY B 1 31 ? -14.766 -11.453 -9.227 1 95.62 31 GLY B N 1
ATOM 910 C CA . GLY B 1 31 ? -15.109 -10.102 -9.617 1 95.62 31 GLY B CA 1
ATOM 911 C C . GLY B 1 31 ? -15.016 -9.109 -8.469 1 95.62 31 GLY B C 1
ATOM 912 O O . GLY B 1 31 ? -15.375 -7.941 -8.617 1 95.62 31 GLY B O 1
ATOM 913 N N . ARG B 1 32 ? -14.453 -9.57 -7.367 1 97.38 32 ARG B N 1
ATOM 914 C CA . ARG B 1 32 ? -14.305 -8.703 -6.203 1 97.38 32 ARG B CA 1
ATOM 915 C C . ARG B 1 32 ? -12.836 -8.484 -5.863 1 97.38 32 ARG B C 1
ATOM 917 O O . ARG B 1 32 ? -12.047 -9.43 -5.871 1 97.38 32 ARG B O 1
ATOM 924 N N . ALA B 1 33 ? -12.555 -7.309 -5.547 1 98.12 33 ALA B N 1
ATOM 925 C CA . ALA B 1 33 ? -11.18 -6.977 -5.168 1 98.12 33 ALA B CA 1
ATOM 926 C C . ALA B 1 33 ? -10.812 -7.617 -3.832 1 98.12 33 ALA B C 1
ATOM 928 O O . ALA B 1 33 ? -11.484 -7.395 -2.822 1 98.12 33 ALA B O 1
ATOM 929 N N . VAL B 1 34 ? -9.781 -8.289 -3.824 1 98.38 34 VAL B N 1
ATOM 930 C CA . VAL B 1 34 ? -9.422 -8.961 -2.582 1 98.38 34 VAL B CA 1
ATOM 931 C C . VAL B 1 34 ? -8.047 -8.492 -2.119 1 98.38 34 VAL B C 1
ATOM 933 O O . VAL B 1 34 ? -7.785 -8.406 -0.917 1 98.38 34 VAL B O 1
ATOM 936 N N . ALA B 1 35 ? -7.176 -8.141 -3.074 1 98.88 35 ALA B N 1
ATOM 937 C CA . ALA B 1 35 ? -5.809 -7.773 -2.715 1 98.88 35 ALA B CA 1
ATOM 938 C C . ALA B 1 35 ? -5.207 -6.824 -3.748 1 98.88 35 ALA B C 1
ATOM 940 O O . ALA B 1 35 ? -5.781 -6.625 -4.82 1 98.88 35 ALA B O 1
ATOM 941 N N . VAL B 1 36 ? -4.078 -6.246 -3.41 1 98.88 36 VAL B N 1
ATOM 942 C CA . VAL B 1 36 ? -3.314 -5.379 -4.305 1 98.88 36 VAL B CA 1
ATOM 943 C C . VAL B 1 36 ? -1.826 -5.695 -4.191 1 98.88 36 VAL B C 1
ATOM 945 O O . VAL B 1 36 ? -1.31 -5.891 -3.086 1 98.88 36 VAL B O 1
ATOM 948 N N . MET B 1 37 ? -1.229 -5.766 -5.273 1 98.88 37 MET B N 1
ATOM 949 C CA . MET B 1 37 ? 0.226 -5.863 -5.336 1 98.88 37 MET B CA 1
ATOM 950 C C . MET B 1 37 ? 0.84 -4.543 -5.793 1 98.88 37 MET B C 1
ATOM 952 O O . MET B 1 37 ? 0.383 -3.945 -6.77 1 98.88 37 MET B O 1
ATOM 956 N N . LEU B 1 38 ? 1.817 -4.102 -5.133 1 98.56 38 LEU B N 1
ATOM 957 C CA . LEU B 1 38 ? 2.559 -2.922 -5.559 1 98.56 38 LEU B CA 1
ATOM 958 C C . LEU B 1 38 ? 4.055 -3.105 -5.328 1 98.56 38 LEU B C 1
ATOM 960 O O . LEU B 1 38 ? 4.473 -4.062 -4.672 1 98.56 38 LEU B O 1
ATOM 964 N N . SER B 1 39 ? 4.816 -2.23 -5.855 1 98.75 39 SER B N 1
ATOM 965 C CA . SER B 1 39 ? 6.262 -2.318 -5.676 1 98.75 39 SER B CA 1
ATOM 966 C C . SER B 1 39 ? 6.648 -2.074 -4.219 1 98.75 39 SER B C 1
ATOM 968 O O . SER B 1 39 ? 5.941 -1.382 -3.49 1 98.75 39 SER B O 1
ATOM 970 N N . ALA B 1 40 ? 7.73 -2.594 -3.857 1 98.56 40 ALA B N 1
ATOM 971 C CA . ALA B 1 40 ? 8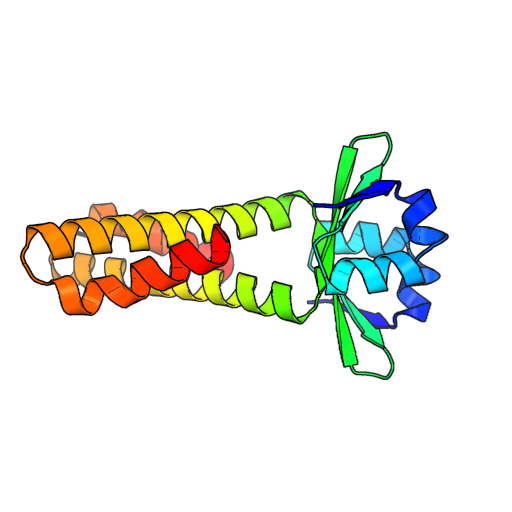.258 -2.342 -2.52 1 98.56 40 ALA B CA 1
ATOM 972 C C . ALA B 1 40 ? 8.477 -0.849 -2.289 1 98.56 40 ALA B C 1
ATOM 974 O O . ALA B 1 40 ? 8.211 -0.337 -1.198 1 98.56 40 ALA B O 1
ATOM 975 N N . GLU B 1 41 ? 8.906 -0.175 -3.275 1 97.62 41 GLU B N 1
ATOM 976 C CA . GLU B 1 41 ? 9.188 1.254 -3.178 1 97.62 41 GLU B CA 1
ATOM 977 C C . GLU B 1 41 ? 7.906 2.053 -2.957 1 97.62 41 GLU B C 1
ATOM 979 O O . GLU B 1 41 ? 7.855 2.926 -2.088 1 97.62 41 GLU B O 1
ATOM 984 N N . GLU B 1 42 ? 6.91 1.715 -3.697 1 97 42 GLU B N 1
ATOM 985 C CA . GLU B 1 42 ? 5.645 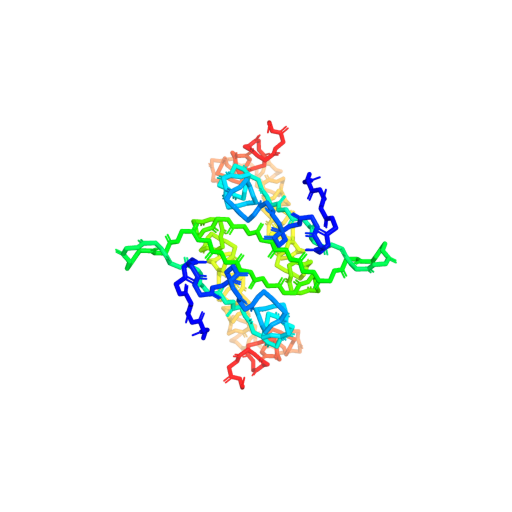2.418 -3.537 1 97 42 GLU B CA 1
ATOM 986 C C . GLU B 1 42 ? 5.047 2.172 -2.154 1 97 42 GLU B C 1
ATOM 988 O O . GLU B 1 42 ? 4.496 3.086 -1.536 1 97 42 GLU B O 1
ATOM 993 N N . TYR B 1 43 ? 5.191 1.019 -1.715 1 97.88 43 TYR B N 1
ATOM 994 C CA . TYR B 1 43 ? 4.688 0.704 -0.383 1 97.88 43 TYR B CA 1
ATOM 995 C C . TYR B 1 43 ? 5.414 1.515 0.683 1 97.88 43 TYR B C 1
ATOM 997 O O . TYR B 1 43 ? 4.789 2.047 1.603 1 97.88 43 TYR B O 1
ATOM 1005 N N . LYS B 1 44 ? 6.629 1.589 0.551 1 96.62 44 LYS B N 1
ATOM 1006 C CA . LYS B 1 44 ? 7.438 2.371 1.482 1 96.62 44 LYS B CA 1
ATOM 1007 C C . LYS B 1 44 ? 6.988 3.828 1.512 1 96.62 44 LYS B C 1
ATOM 1009 O O . LYS B 1 44 ? 6.898 4.434 2.582 1 96.62 44 LYS B O 1
ATOM 1014 N N . GLU B 1 45 ? 6.742 4.324 0.355 1 94.44 45 GLU B N 1
ATOM 1015 C CA . GLU B 1 45 ? 6.273 5.703 0.256 1 94.44 45 GLU B CA 1
ATOM 1016 C C . GLU B 1 45 ? 4.926 5.883 0.942 1 94.44 45 GLU B C 1
ATOM 1018 O O . GLU B 1 45 ? 4.707 6.863 1.656 1 94.44 45 GLU B O 1
ATOM 1023 N N . LEU B 1 46 ? 4.062 4.98 0.75 1 95 46 LEU B N 1
ATOM 1024 C CA . LEU B 1 46 ? 2.74 5.047 1.366 1 95 46 LEU B CA 1
ATOM 1025 C C . LEU B 1 46 ? 2.844 4.926 2.883 1 95 46 LEU B C 1
ATOM 1027 O O . LEU B 1 46 ? 2.156 5.641 3.615 1 95 46 LEU B O 1
ATOM 1031 N N . GLU B 1 47 ? 3.654 4.027 3.25 1 94 47 GLU B N 1
ATOM 1032 C CA . GLU B 1 47 ? 3.863 3.85 4.684 1 94 47 GLU B CA 1
ATOM 1033 C C . GLU B 1 47 ? 4.457 5.105 5.312 1 94 47 GLU B C 1
ATOM 1035 O O . GLU B 1 47 ? 4.09 5.48 6.43 1 94 47 GLU B O 1
ATOM 1040 N N . ALA B 1 48 ? 5.375 5.723 4.637 1 92.69 48 ALA B N 1
ATOM 1041 C CA . ALA B 1 48 ? 5.992 6.949 5.125 1 92.69 48 ALA B CA 1
ATOM 1042 C C . ALA B 1 48 ? 4.953 8.055 5.297 1 92.69 48 ALA B C 1
ATOM 1044 O O . ALA B 1 48 ? 5.008 8.82 6.262 1 92.69 48 ALA B O 1
ATOM 1045 N N . LEU B 1 49 ? 4.09 8.102 4.359 1 89.5 49 LEU B N 1
ATOM 1046 C CA . LEU B 1 49 ? 3.02 9.094 4.434 1 89.5 49 LEU B CA 1
ATOM 1047 C C . LEU B 1 49 ? 2.119 8.828 5.637 1 89.5 49 LEU B C 1
ATOM 1049 O O . LEU B 1 49 ? 1.71 9.766 6.328 1 89.5 49 LEU B O 1
ATOM 1053 N N . LYS B 1 50 ? 1.824 7.59 5.828 1 89.25 50 LYS B N 1
ATOM 1054 C CA . LYS B 1 50 ? 1.012 7.215 6.984 1 89.25 50 LYS B CA 1
ATOM 1055 C C . LYS B 1 50 ? 1.687 7.625 8.289 1 89.25 50 LYS B C 1
ATOM 1057 O O . LYS B 1 50 ? 1.046 8.203 9.172 1 89.25 50 LYS B O 1
ATOM 1062 N N . LEU B 1 51 ? 2.938 7.441 8.391 1 88.88 51 LEU B N 1
ATOM 1063 C CA . LEU B 1 51 ? 3.693 7.773 9.594 1 88.88 51 LEU B CA 1
ATOM 1064 C C . LEU B 1 51 ? 3.756 9.281 9.797 1 88.88 51 LEU B C 1
ATOM 1066 O O . LEU B 1 51 ? 3.605 9.773 10.922 1 88.88 51 LEU B O 1
ATOM 1070 N N . ALA B 1 52 ? 3.945 9.922 8.727 1 85.19 52 ALA B N 1
ATOM 1071 C CA . ALA B 1 52 ? 3.98 11.383 8.797 1 85.19 52 ALA B CA 1
ATOM 1072 C C . ALA B 1 52 ? 2.65 11.938 9.289 1 85.19 52 ALA B C 1
ATOM 1074 O O . ALA B 1 52 ? 2.621 12.875 10.094 1 85.19 52 ALA B O 1
ATOM 1075 N N . SER B 1 53 ? 1.641 11.375 8.766 1 84.31 53 SER B N 1
ATOM 1076 C CA . SER B 1 53 ? 0.31 11.805 9.18 1 84.31 53 SER B CA 1
ATOM 1077 C C . SER B 1 53 ? 0.094 11.562 10.672 1 84.31 53 SER B C 1
ATOM 1079 O O . SER B 1 53 ? -0.448 12.422 11.367 1 84.31 53 SER B O 1
ATOM 1081 N N . LEU B 1 54 ? 0.542 10.5 11.102 1 82.81 54 LEU B N 1
ATOM 1082 C CA . LEU B 1 54 ? 0.406 10.156 12.516 1 82.81 54 LEU B CA 1
ATOM 1083 C C . LEU B 1 54 ? 1.228 11.094 13.391 1 82.81 54 LEU B C 1
ATOM 1085 O O . LEU B 1 54 ? 0.769 11.516 14.453 1 82.81 54 LEU B O 1
ATOM 1089 N N . ARG B 1 55 ? 2.348 11.375 12.938 1 85 55 ARG B N 1
ATOM 1090 C CA . ARG B 1 55 ? 3.219 12.297 13.664 1 85 55 ARG B CA 1
ATOM 1091 C C . ARG B 1 55 ? 2.59 13.68 13.766 1 85 55 ARG B C 1
ATOM 1093 O O . ARG B 1 55 ? 2.648 14.32 14.82 1 85 55 ARG B O 1
ATOM 1100 N N . SER B 1 56 ? 2.057 14.102 12.703 1 82.69 56 SER B N 1
ATOM 1101 C CA . SER B 1 56 ? 1.395 15.398 12.672 1 82.69 56 SER B CA 1
ATOM 1102 C C . SER B 1 56 ? 0.211 15.438 13.633 1 82.69 56 SER B C 1
ATOM 1104 O O . SER B 1 56 ? -0.002 16.438 14.328 1 82.69 56 SER B O 1
ATOM 1106 N N . GLU B 1 57 ? -0.486 14.367 13.648 1 77.12 57 GLU B N 1
ATOM 1107 C CA . GLU B 1 57 ? -1.631 14.281 14.555 1 77.12 57 GLU B CA 1
ATOM 1108 C C . GLU B 1 57 ? -1.188 14.312 16.016 1 77.12 57 GLU B C 1
ATOM 1110 O O . GLU B 1 57 ? -1.836 14.938 16.859 1 77.12 57 GLU B O 1
ATOM 1115 N N . ILE B 1 58 ? -0.142 13.648 16.25 1 81.38 58 ILE B N 1
ATOM 1116 C CA . ILE B 1 58 ? 0.398 13.609 17.609 1 81.38 58 ILE B CA 1
ATOM 1117 C C . ILE B 1 58 ? 0.869 15.008 18.016 1 81.38 58 ILE B C 1
ATOM 1119 O O . ILE B 1 58 ? 0.573 15.469 19.109 1 81.38 58 ILE B O 1
ATOM 1123 N N . ARG B 1 59 ? 1.56 15.688 17.141 1 81.12 59 ARG B N 1
ATOM 1124 C CA . ARG B 1 59 ? 2.053 17.031 17.406 1 81.12 59 ARG B CA 1
ATOM 1125 C C . ARG B 1 59 ? 0.9 18 17.656 1 81.12 59 ARG B C 1
ATOM 1127 O O . ARG B 1 59 ? 0.957 18.812 18.578 1 81.12 59 ARG B O 1
ATOM 1134 N N . LYS B 1 60 ? -0.096 17.906 16.906 1 77 60 LYS B N 1
ATOM 1135 C CA . LYS B 1 60 ? -1.276 18.75 17.094 1 77 60 LYS B CA 1
ATOM 1136 C C . LYS B 1 60 ? -1.931 18.484 18.438 1 77 60 LYS B C 1
ATOM 1138 O O . LYS B 1 60 ? -2.367 19.422 19.109 1 77 60 LYS B O 1
ATOM 1143 N N . GLY B 1 61 ? -1.971 17.234 18.719 1 70.88 61 GLY B N 1
ATOM 1144 C CA . GLY B 1 61 ? -2.516 16.875 20.016 1 70.88 61 GLY B CA 1
ATO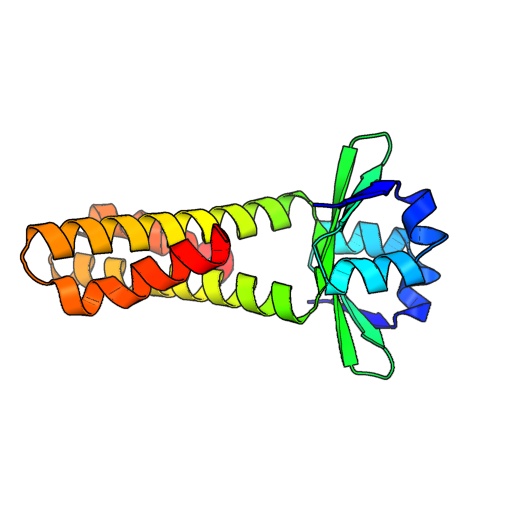M 1145 C C . GLY B 1 61 ? -1.717 17.438 21.172 1 70.88 61 GLY B C 1
ATOM 1146 O O . GLY B 1 61 ? -2.291 17.938 22.156 1 70.88 61 GLY B O 1
ATOM 1147 N N . LEU B 1 62 ? -0.477 17.375 21.047 1 76.88 62 LEU B N 1
ATOM 1148 C CA . LEU B 1 62 ? 0.402 17.922 22.078 1 76.88 62 LEU B CA 1
ATOM 1149 C C . LEU B 1 62 ? 0.247 19.438 22.188 1 76.88 62 LEU B C 1
ATOM 1151 O O . LEU B 1 62 ? 0.204 19.984 23.281 1 76.88 62 LEU B O 1
ATOM 1155 N N . ASP B 1 63 ? 0.17 20.125 21.047 1 76.19 63 ASP B N 1
ATOM 1156 C CA . ASP B 1 63 ? -0.03 21.578 21 1 76.19 63 ASP B CA 1
ATOM 1157 C C . ASP B 1 63 ? -1.373 21.969 21.625 1 76.19 63 ASP B C 1
ATOM 1159 O O . ASP B 1 63 ? -1.47 22.969 22.328 1 76.19 63 ASP B O 1
ATOM 1163 N N . ASP B 1 64 ? -2.383 21.156 21.375 1 70 64 ASP B N 1
ATOM 1164 C CA . ASP B 1 64 ? -3.713 21.422 21.922 1 70 64 ASP B CA 1
ATOM 1165 C C . ASP B 1 64 ? -3.732 21.266 23.438 1 70 64 ASP B C 1
ATOM 1167 O O . ASP B 1 64 ? -4.379 22.047 24.141 1 70 64 ASP B O 1
ATOM 1171 N N . ILE B 1 65 ? -3.088 20.281 23.891 1 72.44 65 ILE B N 1
ATOM 1172 C CA . ILE B 1 65 ? -2.986 20.047 25.328 1 72.44 65 ILE B CA 1
ATOM 1173 C C . ILE B 1 65 ? -2.283 21.234 26 1 72.44 65 ILE B C 1
ATOM 1175 O O . ILE B 1 65 ? -2.734 21.719 27.031 1 72.44 65 ILE B O 1
ATOM 1179 N N . GLU B 1 66 ? -1.271 21.656 25.391 1 76.06 66 GLU B N 1
ATOM 1180 C CA . GLU B 1 66 ? -0.527 22.812 25.906 1 76.06 66 GLU B CA 1
ATOM 1181 C C . GLU B 1 66 ? -1.368 24.078 25.875 1 76.06 66 GLU B C 1
ATOM 1183 O O . GLU B 1 66 ? -1.308 24.891 26.781 1 76.06 66 GLU B O 1
ATOM 1188 N N . ALA B 1 67 ? -2.189 24.188 24.797 1 79.62 67 ALA B N 1
ATOM 1189 C CA . ALA B 1 67 ? -3.023 25.375 24.641 1 79.62 67 ALA B CA 1
ATOM 1190 C C . ALA B 1 67 ? -4.324 25.234 25.422 1 79.62 67 ALA B C 1
ATOM 1192 O O . ALA B 1 67 ? -5.105 26.188 25.516 1 79.62 67 ALA B O 1
ATOM 1193 N N . GLY B 1 68 ? -4.473 24.125 26.188 1 65.75 68 GLY B N 1
ATOM 1194 C CA . GLY B 1 68 ? -5.691 23.922 26.953 1 65.75 68 GLY B CA 1
ATOM 1195 C C . GLY B 1 68 ? -6.859 23.469 26.094 1 65.75 68 GLY B C 1
ATOM 1196 O O . GLY B 1 68 ? -8.016 23.531 26.531 1 65.75 68 GLY B O 1
ATOM 1197 N N . ARG B 1 69 ? -6.699 23.266 24.734 1 61.22 69 ARG B N 1
ATOM 1198 C CA . ARG B 1 69 ? -7.738 22.875 23.781 1 61.22 69 ARG B CA 1
ATOM 1199 C C . ARG B 1 69 ? -7.859 21.359 23.703 1 61.22 69 ARG B C 1
ATOM 1201 O O . ARG B 1 69 ? -7.293 20.734 22.797 1 61.22 69 ARG B O 1
ATOM 1208 N N . THR B 1 70 ? -7.73 20.469 24.656 1 58.97 70 THR B N 1
ATOM 1209 C CA . THR B 1 70 ? -7.633 19.031 24.797 1 58.97 70 THR B CA 1
ATOM 1210 C C . THR B 1 70 ? -8.742 18.328 24.016 1 58.97 70 THR B C 1
ATOM 1212 O O . THR B 1 70 ? -8.555 17.234 23.5 1 58.97 70 THR B O 1
ATOM 1215 N N . VAL B 1 71 ? -9.867 18.922 23.828 1 54.56 71 VAL B N 1
ATOM 1216 C CA . VAL B 1 71 ? -11 18.141 23.344 1 54.56 71 VAL B CA 1
ATOM 1217 C C . VAL B 1 71 ? -10.711 17.641 21.922 1 54.56 71 VAL B C 1
ATOM 1219 O O . VAL B 1 71 ? -11.023 16.5 21.594 1 54.56 71 VAL B O 1
ATOM 1222 N N . ASP B 1 72 ? -10.234 18.453 21.203 1 51.34 72 ASP B N 1
ATOM 1223 C CA . ASP B 1 72 ? -10.086 18.094 19.797 1 51.34 72 ASP B CA 1
ATOM 1224 C C . ASP B 1 72 ? -8.883 17.172 19.609 1 51.34 72 ASP B C 1
ATOM 1226 O O . ASP B 1 72 ? -8.891 16.297 18.719 1 51.34 72 ASP B O 1
ATOM 1230 N N . GLY B 1 73 ? -7.887 17.141 20.391 1 53.47 73 GLY B N 1
ATOM 1231 C CA . GLY B 1 73 ? -6.684 16.328 20.375 1 53.47 73 GLY B CA 1
ATOM 1232 C C . GLY B 1 73 ? -6.961 14.852 20.609 1 53.47 73 GLY B C 1
ATOM 1233 O O . GLY B 1 73 ? -6.148 14 20.25 1 53.47 73 GLY B O 1
ATOM 1234 N N . ASP B 1 74 ? -8.047 14.555 21.141 1 52.88 74 ASP B N 1
ATOM 1235 C CA . ASP B 1 74 ? -8.43 13.188 21.484 1 52.88 74 ASP B CA 1
ATOM 1236 C C . ASP B 1 74 ? -8.516 12.312 20.234 1 52.88 74 ASP B C 1
ATOM 1238 O O . ASP B 1 74 ? -8.133 11.141 20.25 1 52.88 74 ASP B O 1
ATOM 1242 N N . GLU B 1 75 ? -8.93 12.906 19.281 1 51.38 75 GLU B N 1
ATOM 1243 C CA . GLU B 1 75 ? -9.062 12.094 18.078 1 51.38 75 GLU B CA 1
ATOM 1244 C C . GLU B 1 75 ? -7.695 11.695 17.516 1 51.38 75 GLU B C 1
ATOM 1246 O O . GLU B 1 75 ? -7.504 10.562 17.078 1 51.38 75 GLU B O 1
ATOM 1251 N N . ALA B 1 76 ? -6.762 12.641 17.578 1 52.5 76 ALA B N 1
ATOM 1252 C CA . ALA B 1 76 ? -5.414 12.312 17.109 1 52.5 76 ALA B CA 1
ATOM 1253 C C . ALA B 1 76 ? -4.773 11.25 18 1 52.5 76 ALA B C 1
ATOM 1255 O O . ALA B 1 76 ? -4.109 10.336 17.5 1 52.5 76 ALA B O 1
ATOM 1256 N N . PHE B 1 77 ? -5 11.32 19.25 1 53.66 77 PHE B N 1
ATOM 1257 C CA . PHE B 1 77 ? -4.453 10.344 20.188 1 53.66 77 PHE B CA 1
ATOM 1258 C C . PHE B 1 77 ? -5.055 8.961 19.938 1 53.66 77 PHE B C 1
ATOM 1260 O O . PHE B 1 77 ? -4.352 7.953 20 1 53.66 77 PHE B O 1
ATOM 1267 N N . ARG B 1 78 ? -6.316 8.914 19.703 1 51.78 78 ARG B N 1
ATOM 1268 C CA . ARG B 1 78 ? -6.969 7.637 19.422 1 51.78 78 ARG B CA 1
ATOM 1269 C C . ARG B 1 78 ? -6.375 6.965 18.188 1 51.78 78 ARG B C 1
ATOM 1271 O O . ARG B 1 78 ? -6.125 5.758 18.203 1 51.78 78 ARG B O 1
ATOM 1278 N N . ALA B 1 79 ? -6.07 7.66 17.203 1 47.62 79 ALA B N 1
ATOM 1279 C CA . ALA B 1 79 ? -5.492 7.121 15.969 1 47.62 79 ALA B CA 1
ATOM 1280 C C . ALA B 1 79 ? -4.098 6.559 16.219 1 47.62 79 ALA B C 1
ATOM 1282 O O . ALA B 1 79 ? -3.746 5.5 15.695 1 47.62 79 ALA B O 1
ATOM 1283 N N . LEU B 1 80 ? -3.311 7.195 17.062 1 53.97 80 LEU B N 1
ATOM 1284 C CA . LEU B 1 80 ? -1.979 6.723 17.422 1 53.97 80 LEU B CA 1
ATOM 1285 C C . LEU B 1 80 ? -2.062 5.426 18.219 1 53.97 80 LEU B C 1
ATOM 1287 O O . LEU B 1 80 ? -1.281 4.5 18 1 53.97 80 LEU B O 1
ATOM 1291 N N . ARG B 1 81 ? -2.998 5.328 19.078 1 52.84 81 ARG B N 1
ATOM 1292 C CA . ARG B 1 81 ? -3.164 4.156 19.938 1 52.84 81 ARG B CA 1
ATOM 1293 C C . ARG B 1 81 ? -3.541 2.928 19.109 1 52.84 81 ARG B C 1
ATOM 1295 O O . ARG B 1 81 ? -3.064 1.824 19.375 1 52.84 81 ARG B O 1
ATOM 1302 N N . GLU B 1 82 ? -4.34 3.029 18.188 1 49.25 82 GLU B N 1
ATOM 1303 C CA . GLU B 1 82 ? -4.801 1.938 17.344 1 49.25 82 GLU B CA 1
ATOM 1304 C C . GLU B 1 82 ? -3.66 1.381 16.484 1 49.25 82 GLU B C 1
ATOM 1306 O O . GLU B 1 82 ? -3.633 0.187 16.188 1 49.25 82 GLU B O 1
ATOM 1311 N N . ARG B 1 83 ? -2.736 2.184 16.203 1 47.09 83 ARG B N 1
ATOM 1312 C CA . ARG B 1 83 ? -1.603 1.755 15.383 1 47.09 83 ARG B CA 1
ATOM 1313 C C . ARG B 1 83 ? -0.508 1.144 16.25 1 47.09 83 ARG B C 1
ATOM 1315 O O . ARG B 1 83 ? 0.222 0.256 15.812 1 47.09 83 ARG B O 1
ATOM 1322 N N . LEU B 1 84 ? -0.419 1.693 17.469 1 47.59 84 LEU B N 1
ATOM 1323 C CA . LEU B 1 84 ? 0.601 1.207 18.391 1 47.59 84 LEU B CA 1
ATOM 1324 C C . LEU B 1 84 ? 0.116 -0.034 19.141 1 47.59 84 LEU B C 1
ATOM 1326 O O . LEU B 1 84 ? 0.923 -0.808 19.656 1 47.59 84 LEU B O 1
ATOM 1330 N N . ALA B 1 85 ? -1.136 -0.212 19.141 1 52.34 85 ALA B N 1
ATOM 1331 C CA . ALA B 1 85 ? -1.621 -1.431 19.781 1 52.34 85 ALA B CA 1
ATOM 1332 C C . ALA B 1 85 ? -1.491 -2.631 18.844 1 52.34 85 ALA B C 1
ATOM 1334 O O . ALA B 1 85 ? -1.524 -2.48 17.625 1 52.34 85 ALA B O 1
#

Radius of gyration: 19.24 Å; Cα contacts (8 Å, |Δi|>4): 238; chains: 2; bounding box: 32×58×42 Å

Foldseek 3Di:
DAEDEPVRCVVPVVVQQVVQAPPKYFYDDPRHTDDIRHDPVVVVVVVVVVVVVLVVLQVVCVVCVVVVNNPVSVVSVVVVVVVVD/DAEDEPVRCVVPVVVQQVVQAVPKYFYDDPRHTDDIRHDPVVVVVVVVVVVVVLVVLQVVCVVCVVVVNNPVSVVSVVVVVVVVD

Organism: NCBI:txid111831

Solvent-accessible surface area (backbone atoms only — not comparable to full-atom values): 8755 Å² total; per-residue (Å²): 126,46,78,39,46,47,68,55,36,47,77,36,36,67,56,46,56,57,47,14,65,78,39,47,32,34,28,20,58,96,87,35,75,52,27,32,33,26,17,37,66,59,48,50,52,46,51,49,48,51,51,51,52,50,49,51,32,45,51,50,22,52,52,22,48,74,70,70,49,47,75,72,24,48,61,33,51,50,58,52,48,64,68,73,95,127,46,77,38,46,49,69,55,36,48,77,37,36,67,59,47,56,56,47,13,65,76,40,48,31,36,30,19,58,95,88,35,74,52,26,32,31,26,17,37,66,58,48,51,52,45,51,50,50,52,50,50,52,48,51,52,32,44,51,50,22,53,52,21,49,75,69,69,48,48,75,71,23,48,60,33,50,52,57,50,47,64,69,72,96